Protein AF-A0A7W0LF79-F1 (afdb_monomer_lite)

Secondary structure (DSSP, 8-state):
--HHHHHHHHT--EETTEEPPP-EEEEEEEEEETTEEEEEEEEE-S---TTHHHHHHHHTT---S-----EETTEE-SSPPTT---PPPHHHHHHHHHHHTSPP-----HHHHHHHHHHHHHHHHTTS--PPPP----------------PPPPPPPP----PPP-PPPPPPPP-PPPP-

Foldseek 3Di:
DDPVLQVDQQPFDDDPNDTFDGKDKDFDDWDQDPVGIDTDIDIGGPDDPVCRVQVSCVVSVHGDPDDDDQDDQVDGDPDDDPPDDDDDDPVRVVNVVVVVPDDDPPPQDPVNVVVVVVVVVVVVVVPPPDDDDDDDDDDDDDDDDDDDDDDDDDDDDDDDDDDDDDDDDDDDDDDDDDDD

Structure (mmCIF, N/CA/C/O backbone):
data_AF-A0A7W0LF79-F1
#
_entry.id   AF-A0A7W0LF79-F1
#
loop_
_atom_site.group_PDB
_atom_site.id
_atom_site.type_symbol
_atom_site.label_atom_id
_atom_site.label_alt_id
_atom_site.label_comp_id
_atom_site.label_asym_id
_atom_site.label_entity_id
_atom_site.label_seq_id
_atom_site.pdbx_PDB_ins_code
_atom_site.Cartn_x
_atom_site.Cartn_y
_atom_site.Cartn_z
_atom_site.occupancy
_atom_site.B_iso_or_equiv
_atom_site.auth_seq_id
_atom_site.auth_comp_id
_atom_site.auth_asym_id
_atom_site.auth_atom_id
_atom_site.pdbx_PDB_model_num
ATOM 1 N N . PRO A 1 1 ? 13.020 1.948 -10.665 1.00 85.00 1 PRO A N 1
ATOM 2 C CA . PRO A 1 1 ? 11.897 1.982 -11.629 1.00 85.00 1 PRO A CA 1
ATOM 3 C C . PRO A 1 1 ? 11.926 3.317 -12.355 1.00 85.00 1 PRO A C 1
ATOM 5 O O . PRO A 1 1 ? 12.240 4.318 -11.718 1.00 85.00 1 PRO A O 1
ATOM 8 N N . ASP A 1 2 ? 11.647 3.319 -13.653 1.00 91.94 2 ASP A N 1
ATOM 9 C CA . ASP A 1 2 ? 11.545 4.542 -14.447 1.00 91.94 2 ASP A CA 1
ATOM 10 C C . ASP A 1 2 ? 10.165 5.205 -14.279 1.00 91.94 2 ASP A C 1
ATOM 12 O O . ASP A 1 2 ? 9.212 4.605 -13.765 1.00 91.94 2 ASP A O 1
ATOM 16 N N . ASP A 1 3 ? 10.033 6.451 -14.736 1.00 93.31 3 ASP A N 1
ATOM 17 C CA . ASP A 1 3 ? 8.772 7.198 -14.647 1.00 93.31 3 ASP A CA 1
ATOM 18 C C . ASP A 1 3 ? 7.626 6.494 -15.382 1.00 93.31 3 ASP A C 1
ATOM 20 O O . ASP A 1 3 ? 6.472 6.526 -14.944 1.00 93.31 3 ASP A O 1
ATOM 24 N N . ARG A 1 4 ? 7.939 5.785 -16.473 1.00 94.69 4 ARG A N 1
ATOM 25 C CA . ARG A 1 4 ? 6.956 5.012 -17.233 1.00 94.69 4 ARG A CA 1
ATOM 26 C C . ARG A 1 4 ? 6.413 3.836 -16.420 1.00 94.69 4 ARG A C 1
ATOM 28 O O . ARG A 1 4 ? 5.204 3.593 -16.460 1.00 94.69 4 ARG A O 1
ATOM 35 N N . ALA A 1 5 ? 7.254 3.111 -15.682 1.00 93.81 5 ALA A N 1
ATOM 36 C CA . ALA A 1 5 ? 6.810 2.047 -14.786 1.00 93.81 5 ALA A CA 1
ATOM 37 C C . ALA A 1 5 ? 5.950 2.597 -13.644 1.00 93.81 5 ALA A C 1
ATOM 39 O O . ALA A 1 5 ? 4.893 2.028 -13.359 1.00 93.81 5 ALA A O 1
ATOM 40 N N . LEU A 1 6 ? 6.345 3.721 -13.034 1.00 95.31 6 LEU A N 1
ATOM 41 C CA . LEU A 1 6 ? 5.550 4.375 -11.988 1.00 95.31 6 LEU A CA 1
ATOM 42 C C . LEU A 1 6 ? 4.162 4.761 -12.511 1.00 95.31 6 LEU A C 1
ATOM 44 O O . LEU A 1 6 ? 3.150 4.465 -11.878 1.00 95.31 6 LEU A O 1
ATOM 48 N N . GLU A 1 7 ? 4.092 5.337 -13.708 1.00 95.81 7 GLU A N 1
ATOM 49 C CA . GLU A 1 7 ? 2.834 5.733 -14.335 1.00 95.81 7 GLU A CA 1
ATOM 50 C C . GLU A 1 7 ? 1.927 4.535 -14.664 1.00 95.81 7 GLU A C 1
ATOM 52 O O . GLU A 1 7 ? 0.705 4.597 -14.495 1.00 95.81 7 GLU A O 1
ATOM 57 N N . ARG A 1 8 ? 2.511 3.407 -15.088 1.00 95.19 8 ARG A N 1
ATOM 58 C CA . ARG A 1 8 ? 1.768 2.151 -15.285 1.00 95.19 8 ARG A CA 1
ATOM 59 C C . ARG A 1 8 ? 1.190 1.623 -13.975 1.00 95.19 8 ARG A C 1
ATOM 61 O O . ARG A 1 8 ? 0.033 1.211 -13.962 1.00 95.19 8 ARG A O 1
ATOM 68 N N . LEU A 1 9 ? 1.961 1.662 -12.887 1.00 95.25 9 LEU A N 1
ATOM 69 C CA . LEU A 1 9 ? 1.484 1.255 -11.564 1.00 95.25 9 LEU A CA 1
ATOM 70 C C . LEU A 1 9 ? 0.338 2.160 -11.083 1.00 95.25 9 LEU A C 1
ATOM 72 O O . LEU A 1 9 ? -0.660 1.646 -10.582 1.00 95.25 9 LEU A O 1
ATOM 76 N N . ARG A 1 10 ? 0.432 3.480 -11.304 1.00 96.44 10 ARG A N 1
ATOM 77 C CA . ARG A 1 10 ? -0.614 4.452 -10.929 1.00 96.44 10 ARG A CA 1
ATOM 78 C C . ARG A 1 10 ? -1.934 4.221 -11.653 1.00 96.44 10 ARG A C 1
ATOM 80 O O . ARG A 1 10 ? -2.998 4.251 -11.042 1.00 96.44 10 ARG A O 1
ATOM 87 N N . LYS A 1 11 ? -1.870 3.956 -12.961 1.00 94.94 11 LYS A N 1
ATOM 88 C CA . LYS A 1 11 ? -3.044 3.680 -13.809 1.00 94.94 11 LYS A CA 1
ATOM 89 C C . LYS A 1 11 ? -3.667 2.300 -13.576 1.00 94.94 11 LYS A C 1
ATOM 91 O O . LYS A 1 11 ? -4.728 2.021 -14.134 1.00 94.94 11 LYS A O 1
ATOM 96 N N . GLY A 1 12 ? -3.006 1.438 -12.811 1.00 93.19 12 GLY A N 1
ATOM 97 C CA . GLY A 1 12 ? -3.411 0.057 -12.601 1.00 93.19 12 GLY A CA 1
ATOM 98 C C . GLY A 1 12 ? -2.976 -0.881 -13.731 1.00 93.19 12 GLY A C 1
ATOM 99 O O . GLY A 1 12 ? -2.884 -0.499 -14.906 1.00 93.19 12 GLY A O 1
ATOM 100 N N . ILE A 1 13 ? -2.730 -2.132 -13.349 1.00 93.38 13 ILE A N 1
ATOM 101 C CA . ILE A 1 13 ? -2.163 -3.206 -14.168 1.00 93.38 13 ILE A CA 1
ATOM 102 C C . ILE A 1 13 ? -3.187 -4.336 -14.287 1.00 93.38 13 ILE A C 1
ATOM 104 O O . ILE A 1 13 ? -3.948 -4.587 -13.358 1.00 93.38 13 ILE A O 1
ATOM 108 N N . ALA A 1 14 ? -3.226 -5.013 -15.434 1.00 93.06 14 ALA A N 1
ATOM 109 C CA . ALA A 1 14 ? -4.038 -6.214 -15.598 1.00 93.06 14 ALA A CA 1
ATOM 110 C C . ALA A 1 14 ? -3.456 -7.366 -14.763 1.00 93.06 14 ALA A C 1
ATOM 112 O O . ALA A 1 14 ? -2.320 -7.776 -14.991 1.00 93.06 14 ALA A O 1
ATOM 113 N N . LEU A 1 15 ? -4.230 -7.871 -13.803 1.00 91.31 15 LEU A N 1
ATOM 114 C CA . LEU A 1 15 ? -3.910 -9.034 -12.975 1.00 91.31 15 LEU A CA 1
ATOM 115 C C . LEU A 1 15 ? -5.111 -9.987 -12.977 1.00 91.31 15 LEU A C 1
ATOM 117 O O . LEU A 1 15 ? -6.234 -9.556 -12.736 1.00 91.31 15 LEU A O 1
ATOM 121 N N . ASP A 1 16 ? -4.890 -11.285 -13.189 1.00 86.06 16 ASP A N 1
ATOM 122 C CA . ASP A 1 16 ? -5.940 -12.327 -13.206 1.00 86.06 16 ASP A CA 1
ATOM 123 C C . ASP A 1 16 ? -7.141 -12.001 -14.118 1.00 86.06 16 ASP A C 1
ATOM 125 O O . ASP A 1 16 ? -8.284 -12.237 -13.750 1.00 86.06 16 ASP A O 1
ATOM 129 N N . GLY A 1 17 ? -6.894 -11.403 -15.286 1.00 86.88 17 GLY A N 1
ATOM 130 C CA . GLY A 1 17 ? -7.951 -11.026 -16.236 1.00 86.88 17 GLY A CA 1
ATOM 131 C C . GLY A 1 17 ? -8.606 -9.665 -15.976 1.00 86.88 17 GLY A C 1
ATOM 132 O O . GLY A 1 17 ? -9.171 -9.099 -16.906 1.00 86.88 17 GLY A O 1
ATOM 133 N N . ASP A 1 18 ? -8.425 -9.081 -14.787 1.00 89.88 18 ASP A N 1
ATOM 134 C CA . ASP A 1 18 ? -9.009 -7.789 -14.411 1.00 89.88 18 ASP A CA 1
ATOM 135 C C . ASP A 1 18 ? -7.955 -6.716 -14.131 1.00 89.88 18 ASP A C 1
ATOM 137 O O . ASP A 1 18 ? -6.911 -6.953 -13.513 1.00 89.88 18 ASP A O 1
ATOM 141 N N . ARG A 1 19 ? -8.242 -5.476 -14.530 1.00 92.75 19 ARG A N 1
ATOM 142 C CA . ARG A 1 19 ? -7.363 -4.339 -14.238 1.00 92.75 19 ARG A CA 1
ATOM 143 C C . ARG A 1 19 ? -7.511 -3.909 -12.781 1.00 92.75 19 ARG A C 1
ATOM 145 O O . ARG A 1 19 ? -8.622 -3.678 -12.316 1.00 92.75 19 ARG A O 1
ATOM 152 N N . THR A 1 20 ? -6.391 -3.767 -12.074 1.00 94.06 20 THR A N 1
ATOM 153 C CA . THR A 1 20 ? -6.383 -3.223 -10.711 1.00 94.06 20 THR A CA 1
ATOM 154 C C . THR A 1 20 ? -6.930 -1.801 -10.694 1.00 94.06 20 THR A C 1
ATOM 156 O O . THR A 1 20 ? -6.773 -1.049 -11.664 1.00 94.06 20 THR A O 1
ATOM 159 N N . ALA A 1 21 ? -7.512 -1.407 -9.565 1.00 93.56 21 ALA A N 1
ATOM 160 C CA . ALA A 1 21 ? -7.902 -0.027 -9.339 1.00 93.56 21 ALA A CA 1
ATOM 161 C C . ALA A 1 21 ? -6.672 0.903 -9.431 1.00 93.56 21 ALA A C 1
ATOM 163 O O . ALA A 1 21 ? -5.540 0.465 -9.180 1.00 93.56 21 ALA A O 1
ATOM 164 N N . PRO A 1 22 ? -6.868 2.188 -9.781 1.00 94.56 22 PRO A N 1
ATOM 165 C CA . PRO A 1 22 ? -5.801 3.174 -9.709 1.00 94.56 22 PRO A CA 1
ATOM 166 C C . PRO A 1 22 ? -5.186 3.222 -8.308 1.00 94.56 22 PRO A C 1
ATOM 168 O O . PRO A 1 22 ? -5.894 3.141 -7.301 1.00 94.56 22 PRO A O 1
ATOM 171 N N . ALA A 1 23 ? -3.867 3.372 -8.259 1.00 95.00 23 ALA A N 1
ATOM 172 C CA . ALA A 1 23 ? -3.093 3.407 -7.026 1.00 95.00 23 ALA A CA 1
ATOM 173 C C . ALA A 1 23 ? -2.277 4.698 -6.951 1.00 95.00 23 ALA A C 1
ATOM 175 O O . ALA A 1 23 ? -1.805 5.207 -7.968 1.00 95.00 23 ALA A O 1
ATOM 176 N N . THR A 1 24 ? -2.055 5.212 -5.745 1.00 96.00 24 THR A N 1
ATOM 177 C CA . THR A 1 24 ? -1.058 6.272 -5.547 1.00 96.00 24 THR A CA 1
ATOM 178 C C . THR A 1 24 ? 0.301 5.611 -5.414 1.00 96.00 24 THR A C 1
ATOM 180 O O . THR A 1 24 ? 0.451 4.686 -4.615 1.00 96.00 24 THR A O 1
ATOM 183 N N . VAL A 1 25 ? 1.276 6.051 -6.208 1.00 96.50 25 VAL A N 1
ATOM 184 C CA . VAL A 1 25 ? 2.622 5.468 -6.235 1.00 96.50 25 VAL A CA 1
ATOM 185 C C . VAL A 1 25 ? 3.648 6.584 -6.311 1.00 96.50 25 VAL A C 1
ATOM 187 O O . VAL A 1 25 ? 3.695 7.318 -7.304 1.00 96.50 25 VAL A O 1
ATOM 190 N N . ASP A 1 26 ? 4.492 6.651 -5.287 1.00 95.38 26 ASP A N 1
ATOM 191 C CA . ASP A 1 26 ? 5.544 7.650 -5.144 1.00 95.38 26 ASP A CA 1
ATOM 192 C C . ASP A 1 26 ? 6.899 6.965 -4.948 1.00 95.38 26 ASP A C 1
ATOM 194 O O . ASP A 1 26 ? 7.037 6.030 -4.152 1.00 95.38 26 ASP A O 1
ATOM 198 N N . LEU A 1 27 ? 7.912 7.437 -5.676 1.00 94.88 27 LEU A N 1
ATOM 199 C CA . LEU A 1 27 ? 9.298 7.038 -5.454 1.00 94.88 27 LEU A CA 1
ATOM 200 C C . LEU A 1 27 ? 9.823 7.798 -4.236 1.00 94.88 27 LEU A C 1
ATOM 202 O O . LEU A 1 27 ? 9.984 9.012 -4.282 1.00 94.88 27 LEU A O 1
ATOM 206 N N . TYR A 1 28 ? 10.066 7.082 -3.141 1.00 92.88 28 TYR A N 1
ATOM 207 C CA . TYR A 1 28 ? 10.504 7.689 -1.888 1.00 92.88 28 TYR A CA 1
ATOM 208 C C . TYR A 1 28 ? 12.021 7.866 -1.842 1.00 92.88 28 TYR A C 1
ATOM 210 O O . TYR A 1 28 ? 12.521 8.917 -1.450 1.00 92.88 28 TYR A O 1
ATOM 218 N N . LYS A 1 29 ? 12.768 6.822 -2.218 1.00 92.62 29 LYS A N 1
ATOM 219 C CA . LYS A 1 29 ? 14.234 6.836 -2.182 1.00 92.62 29 LYS A CA 1
ATOM 220 C C . LYS A 1 29 ? 14.815 5.808 -3.143 1.00 92.62 29 LYS A C 1
ATOM 222 O O . LYS A 1 29 ? 14.261 4.722 -3.279 1.00 92.62 29 LYS A O 1
ATOM 227 N N . VAL A 1 30 ? 15.960 6.123 -3.736 1.00 93.38 30 VAL A N 1
ATOM 228 C CA . VAL A 1 30 ? 16.823 5.157 -4.427 1.00 93.38 30 VAL A CA 1
ATOM 229 C C . VAL A 1 30 ? 18.048 4.917 -3.545 1.00 93.38 30 VAL A C 1
ATOM 231 O O . VAL A 1 30 ? 18.592 5.855 -2.962 1.00 93.38 30 VAL A O 1
ATOM 234 N N . ILE A 1 31 ? 18.424 3.656 -3.371 1.00 92.06 31 ILE A N 1
ATOM 235 C CA . ILE A 1 31 ? 19.574 3.226 -2.580 1.00 92.06 31 ILE A CA 1
ATOM 236 C C . ILE A 1 31 ? 20.525 2.530 -3.538 1.00 92.06 31 ILE A C 1
ATOM 238 O O . ILE A 1 31 ? 20.206 1.473 -4.071 1.00 92.06 31 ILE A O 1
ATOM 242 N N . GLU A 1 32 ? 21.689 3.123 -3.756 1.00 91.25 32 GLU A N 1
ATOM 243 C CA . GLU A 1 32 ? 22.749 2.494 -4.532 1.00 91.25 32 GLU A CA 1
ATOM 244 C C . GLU A 1 32 ? 23.534 1.538 -3.640 1.00 91.25 32 GLU A C 1
ATOM 246 O O . GLU A 1 32 ? 23.847 1.848 -2.488 1.00 91.25 32 GLU A O 1
ATOM 251 N N . GLY A 1 33 ? 23.833 0.354 -4.161 1.00 85.94 33 GLY A N 1
ATOM 252 C CA . GLY A 1 33 ? 24.616 -0.642 -3.456 1.00 85.94 33 GLY A CA 1
ATOM 253 C C . GLY A 1 33 ? 25.552 -1.407 -4.388 1.00 85.94 33 GLY A C 1
ATOM 254 O O . GLY A 1 33 ? 25.426 -1.337 -5.611 1.00 85.94 33 GLY A O 1
ATOM 255 N N . PRO A 1 34 ? 26.467 -2.212 -3.822 1.00 82.00 34 PRO A N 1
ATOM 256 C CA . PRO A 1 34 ? 27.460 -2.962 -4.598 1.00 82.00 34 PRO A CA 1
ATOM 257 C C . PRO A 1 34 ? 26.855 -3.969 -5.588 1.00 82.00 34 PRO A C 1
ATOM 259 O O . PRO A 1 34 ? 27.524 -4.406 -6.515 1.00 82.00 34 PRO A O 1
ATOM 262 N N . ARG A 1 35 ? 25.593 -4.367 -5.373 1.00 82.75 35 ARG A N 1
ATOM 263 C CA . ARG A 1 35 ? 24.849 -5.339 -6.194 1.00 82.75 35 ARG A CA 1
ATOM 264 C C . ARG A 1 35 ? 23.814 -4.685 -7.119 1.00 82.75 35 ARG A C 1
ATOM 266 O O . ARG A 1 35 ? 22.984 -5.391 -7.682 1.00 82.75 35 ARG A O 1
ATOM 273 N N . GLY A 1 36 ? 23.844 -3.359 -7.254 1.00 85.12 36 GLY A N 1
ATOM 274 C CA . GLY A 1 36 ? 22.872 -2.578 -8.019 1.00 85.12 36 GLY A CA 1
ATOM 275 C C . GLY A 1 36 ? 22.068 -1.611 -7.150 1.00 85.12 36 GLY A C 1
ATOM 276 O O . GLY A 1 36 ? 22.362 -1.420 -5.968 1.00 85.12 36 GLY A O 1
ATOM 277 N N . SER A 1 37 ? 21.062 -0.978 -7.754 1.00 87.25 37 SER A N 1
ATOM 278 C CA . SER A 1 37 ? 20.208 0.011 -7.098 1.00 87.25 37 SER A CA 1
ATOM 279 C C . SER A 1 37 ? 18.874 -0.585 -6.643 1.00 87.25 37 SER A C 1
ATOM 281 O O . SER A 1 37 ? 18.122 -1.167 -7.423 1.00 87.25 37 SER A O 1
ATOM 283 N N . ASP A 1 38 ? 18.556 -0.382 -5.368 1.00 92.50 38 ASP A N 1
ATOM 284 C CA . ASP A 1 38 ? 17.246 -0.652 -4.791 1.00 92.50 38 ASP A CA 1
ATOM 285 C C . ASP A 1 38 ? 16.402 0.625 -4.784 1.00 92.50 38 ASP A C 1
ATOM 287 O O . ASP A 1 38 ? 16.906 1.746 -4.717 1.00 92.50 38 ASP A O 1
ATOM 291 N N . SER A 1 39 ? 15.081 0.486 -4.842 1.00 94.06 39 SER A N 1
ATOM 292 C CA . SER A 1 39 ? 14.163 1.624 -4.756 1.00 94.06 39 SER A CA 1
ATOM 293 C C . SER A 1 39 ? 13.084 1.377 -3.716 1.00 94.06 39 SER A C 1
ATOM 295 O O . SER A 1 39 ? 12.445 0.326 -3.694 1.00 94.06 39 SER A O 1
ATOM 297 N N . ILE A 1 40 ? 12.856 2.375 -2.871 1.00 95.69 40 ILE A N 1
ATOM 298 C CA . ILE A 1 40 ? 11.773 2.409 -1.898 1.00 95.69 40 ILE A CA 1
ATOM 299 C C . ILE A 1 40 ? 10.600 3.140 -2.538 1.00 95.69 40 ILE A C 1
ATOM 301 O O . ILE A 1 40 ? 10.703 4.320 -2.879 1.00 95.69 40 ILE A O 1
ATOM 305 N N . LEU A 1 41 ? 9.480 2.434 -2.676 1.00 96.06 41 LEU A N 1
ATOM 306 C CA . LEU A 1 41 ? 8.222 2.982 -3.169 1.00 96.06 41 LEU A CA 1
ATOM 307 C C . LEU A 1 41 ? 7.218 3.103 -2.023 1.00 96.06 41 LEU A C 1
ATOM 309 O O . LEU A 1 41 ? 7.078 2.182 -1.215 1.00 96.06 41 LEU A O 1
ATOM 313 N N . SER A 1 42 ? 6.489 4.214 -1.991 1.00 96.12 42 SER A N 1
ATOM 314 C CA . SER A 1 42 ? 5.266 4.354 -1.204 1.00 96.12 42 SER A CA 1
ATOM 315 C C . SER A 1 42 ? 4.078 4.069 -2.113 1.00 96.12 42 SER A C 1
ATOM 317 O O . SER A 1 42 ? 3.967 4.654 -3.190 1.00 96.12 42 SER A O 1
ATOM 319 N N . MET A 1 43 ? 3.210 3.142 -1.706 1.00 95.69 43 MET A N 1
ATOM 320 C CA . MET A 1 43 ? 2.042 2.743 -2.490 1.00 95.69 43 MET A CA 1
ATOM 321 C C . MET A 1 43 ? 0.785 2.768 -1.628 1.00 95.69 43 MET A C 1
ATOM 323 O O . MET A 1 43 ? 0.761 2.187 -0.541 1.00 95.69 43 MET A O 1
ATOM 327 N N . VAL A 1 44 ? -0.273 3.393 -2.143 1.00 95.69 44 VAL A N 1
ATOM 328 C CA . VAL A 1 44 ? -1.611 3.380 -1.543 1.00 95.69 44 VAL A CA 1
ATOM 329 C C . VAL A 1 44 ? -2.565 2.698 -2.510 1.00 95.69 44 VAL A C 1
ATOM 331 O O . VAL A 1 44 ? -2.728 3.136 -3.648 1.00 95.69 44 VAL A O 1
ATOM 334 N N . ILE A 1 45 ? -3.191 1.622 -2.039 1.00 94.75 45 ILE A N 1
ATOM 335 C CA . ILE A 1 45 ? -4.198 0.853 -2.772 1.00 94.75 45 ILE A CA 1
ATOM 336 C C . ILE A 1 45 ? -5.500 0.813 -1.973 1.00 94.75 45 ILE A C 1
ATOM 338 O O . ILE A 1 45 ? -5.483 0.877 -0.743 1.00 94.75 45 ILE A O 1
ATOM 342 N N . TYR A 1 46 ? -6.618 0.686 -2.685 1.00 91.56 46 TYR A N 1
ATOM 343 C CA . TYR A 1 46 ? -7.969 0.636 -2.110 1.00 91.56 46 TYR A CA 1
ATOM 344 C C . TYR A 1 46 ? -8.602 -0.761 -2.172 1.00 91.56 46 TYR A C 1
ATOM 346 O O . TYR A 1 46 ? -9.725 -0.964 -1.725 1.00 91.56 46 TYR A O 1
ATOM 354 N N . GLU A 1 47 ? -7.871 -1.728 -2.715 1.00 91.38 47 GLU A N 1
ATOM 355 C CA . GLU A 1 47 ? -8.250 -3.133 -2.807 1.00 91.38 47 GLU A CA 1
ATOM 356 C C . GLU A 1 47 ? -7.210 -4.011 -2.097 1.00 91.38 47 GLU A C 1
ATOM 358 O O . GLU A 1 47 ? -6.123 -3.559 -1.737 1.00 91.38 47 GLU A O 1
ATOM 363 N N . GLY A 1 48 ? -7.568 -5.269 -1.848 1.00 92.12 48 GLY A N 1
ATOM 364 C CA . GLY A 1 48 ? -6.765 -6.212 -1.069 1.00 92.12 48 GLY A CA 1
ATOM 365 C C . GLY A 1 48 ? -6.587 -7.558 -1.760 1.00 92.12 48 GLY A C 1
ATOM 366 O O . GLY A 1 48 ? -6.723 -8.592 -1.108 1.00 92.12 48 GLY A O 1
ATOM 367 N N . ARG A 1 49 ? -6.326 -7.579 -3.075 1.00 93.62 49 ARG A N 1
ATOM 368 C CA . ARG A 1 49 ? -6.182 -8.841 -3.824 1.00 93.62 49 ARG A CA 1
ATOM 369 C C . ARG A 1 49 ? -4.935 -9.612 -3.368 1.00 93.62 49 ARG A C 1
ATOM 371 O O . ARG A 1 49 ? -3.944 -9.028 -2.917 1.00 93.62 49 ARG A O 1
ATOM 378 N N . ASN A 1 50 ? -4.954 -10.941 -3.516 1.00 95.25 50 ASN A N 1
ATOM 379 C CA . ASN A 1 50 ? -3.838 -11.794 -3.094 1.00 95.25 50 ASN A CA 1
ATOM 380 C C . ASN A 1 50 ? -2.519 -11.319 -3.730 1.00 95.25 50 ASN A C 1
ATOM 382 O O . ASN A 1 50 ? -2.433 -11.153 -4.948 1.00 95.25 50 ASN A O 1
ATOM 386 N N . ARG A 1 51 ? -1.508 -11.042 -2.893 1.00 95.44 51 ARG A N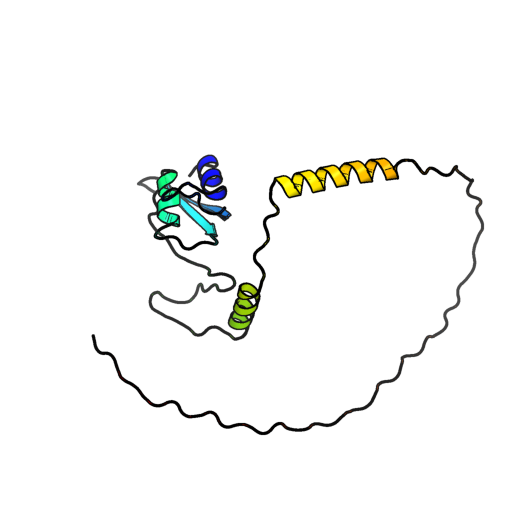 1
ATOM 387 C CA . ARG A 1 51 ? -0.161 -10.599 -3.305 1.00 95.44 51 ARG A CA 1
ATOM 388 C C . ARG A 1 51 ? -0.146 -9.433 -4.305 1.00 95.44 51 ARG A C 1
ATOM 390 O O . ARG A 1 51 ? 0.820 -9.292 -5.052 1.00 95.44 51 ARG A O 1
ATOM 397 N N . GLN A 1 52 ? -1.176 -8.587 -4.313 1.00 95.94 52 GLN A N 1
ATOM 398 C CA . GLN A 1 52 ? -1.390 -7.588 -5.360 1.00 95.94 52 GLN A CA 1
ATOM 399 C C . GLN A 1 52 ? -0.168 -6.705 -5.627 1.00 95.94 52 GLN A C 1
ATOM 401 O O . GLN A 1 52 ? 0.305 -6.669 -6.754 1.00 95.94 52 GLN A O 1
ATOM 406 N N . ILE A 1 53 ? 0.387 -6.059 -4.594 1.00 96.00 53 ILE A N 1
ATOM 407 C CA . ILE A 1 53 ? 1.561 -5.181 -4.738 1.00 96.00 53 ILE A CA 1
ATOM 408 C C . ILE A 1 53 ? 2.744 -5.919 -5.372 1.00 96.00 53 ILE A C 1
ATOM 410 O O . ILE A 1 53 ? 3.378 -5.405 -6.286 1.00 96.00 53 ILE A O 1
ATOM 414 N N . ARG A 1 54 ? 3.022 -7.152 -4.928 1.00 96.62 54 ARG A N 1
ATOM 415 C CA . ARG A 1 54 ? 4.138 -7.944 -5.463 1.00 96.62 54 ARG A CA 1
ATOM 416 C C . ARG A 1 54 ? 3.934 -8.239 -6.949 1.00 96.62 54 ARG A C 1
ATOM 418 O O . ARG A 1 54 ? 4.857 -8.030 -7.723 1.00 96.62 54 ARG A O 1
ATOM 425 N N . ARG A 1 55 ? 2.719 -8.642 -7.332 1.00 96.12 55 ARG A N 1
ATOM 426 C CA . ARG A 1 55 ? 2.359 -8.960 -8.721 1.00 96.12 55 ARG A CA 1
ATOM 427 C C . ARG A 1 55 ? 2.331 -7.726 -9.624 1.00 96.12 55 ARG A C 1
ATOM 429 O O . ARG A 1 55 ? 2.803 -7.788 -10.751 1.00 96.12 55 ARG A O 1
ATOM 436 N N . MET A 1 56 ? 1.837 -6.591 -9.126 1.00 95.94 56 MET A N 1
ATOM 437 C CA . MET A 1 56 ? 1.879 -5.312 -9.843 1.00 95.94 56 MET A CA 1
ATOM 438 C C . MET A 1 56 ? 3.319 -4.911 -10.172 1.00 95.94 56 MET A C 1
ATOM 440 O O . MET A 1 56 ? 3.623 -4.587 -11.316 1.00 95.94 56 MET A O 1
ATOM 444 N N . CYS A 1 57 ? 4.210 -4.954 -9.180 1.00 95.75 57 CYS A N 1
ATOM 445 C CA . CYS A 1 57 ? 5.603 -4.568 -9.370 1.00 95.75 57 CYS A CA 1
ATOM 446 C C . CYS A 1 57 ? 6.372 -5.574 -10.251 1.00 95.75 57 CYS A C 1
ATOM 448 O O . CYS A 1 57 ? 7.178 -5.173 -11.088 1.00 95.75 57 CYS A O 1
ATOM 450 N N . GLU A 1 58 ? 6.075 -6.871 -10.142 1.00 95.38 58 GLU A N 1
ATOM 451 C CA . GLU A 1 58 ? 6.619 -7.910 -11.027 1.00 95.38 58 GLU A CA 1
ATOM 452 C C . GLU A 1 58 ? 6.202 -7.700 -12.492 1.00 95.38 58 GLU A C 1
ATOM 454 O O . GLU A 1 58 ? 7.043 -7.753 -13.385 1.00 95.38 58 GLU A O 1
ATOM 459 N N . ALA A 1 59 ? 4.944 -7.331 -12.746 1.00 94.12 59 ALA A N 1
ATOM 460 C CA . ALA A 1 59 ? 4.430 -7.054 -14.090 1.00 94.12 59 ALA A CA 1
ATOM 461 C C . ALA A 1 59 ? 5.055 -5.816 -14.776 1.00 94.12 59 ALA A C 1
ATOM 463 O O . ALA A 1 59 ? 4.907 -5.634 -15.991 1.00 94.12 59 ALA A O 1
ATOM 464 N N . VAL A 1 60 ? 5.741 -4.948 -14.023 1.00 94.75 60 VAL A N 1
ATOM 465 C CA . VAL A 1 60 ? 6.556 -3.844 -14.569 1.00 94.75 60 VAL A CA 1
ATOM 466 C C . VAL A 1 60 ? 8.059 -4.131 -14.528 1.00 94.75 60 VAL A C 1
ATOM 468 O O . VAL A 1 60 ? 8.838 -3.242 -14.848 1.00 94.75 60 VAL A O 1
ATOM 471 N N . GLY A 1 61 ? 8.476 -5.350 -14.172 1.00 94.31 61 GLY A N 1
ATOM 472 C CA . GLY A 1 61 ? 9.883 -5.763 -14.161 1.00 94.31 61 GLY A CA 1
ATOM 473 C C . GLY A 1 61 ? 10.663 -5.361 -12.905 1.00 94.31 61 GLY A C 1
ATOM 474 O O . GLY A 1 61 ? 11.890 -5.372 -12.917 1.00 94.31 61 GLY A O 1
ATOM 475 N N . HIS A 1 62 ? 9.979 -5.008 -11.813 1.00 94.38 62 HIS A N 1
ATOM 476 C CA . HIS A 1 62 ? 10.605 -4.576 -10.560 1.00 94.38 62 HIS A CA 1
ATOM 477 C C . HIS A 1 62 ? 10.111 -5.422 -9.376 1.00 94.38 62 HIS A C 1
ATOM 479 O O . HIS A 1 62 ? 9.265 -4.969 -8.605 1.00 94.38 62 HIS A O 1
ATOM 485 N N . PRO A 1 63 ? 10.592 -6.666 -9.209 1.00 94.75 63 PRO A N 1
ATOM 486 C CA . PRO A 1 63 ? 10.120 -7.549 -8.147 1.00 94.75 63 PRO A CA 1
ATOM 487 C C . PRO A 1 63 ? 10.397 -6.975 -6.748 1.00 94.75 63 PRO A C 1
ATOM 489 O O . PRO A 1 63 ? 11.438 -6.381 -6.477 1.00 94.75 63 PRO A O 1
ATOM 492 N N . VAL A 1 64 ? 9.449 -7.171 -5.828 1.00 96.44 64 VAL A N 1
ATOM 493 C CA . VAL A 1 64 ? 9.529 -6.616 -4.468 1.00 96.44 64 VAL A CA 1
ATOM 494 C C . VAL A 1 64 ? 10.373 -7.507 -3.560 1.00 96.44 64 VAL A C 1
ATOM 496 O O . VAL A 1 64 ? 9.957 -8.619 -3.221 1.00 96.44 64 VAL A O 1
ATOM 499 N N . SER A 1 65 ? 11.490 -6.981 -3.064 1.00 93.69 65 SER A N 1
ATOM 500 C CA . SER A 1 65 ? 12.330 -7.634 -2.051 1.00 93.69 65 SER A CA 1
ATOM 501 C C . SER A 1 65 ? 11.704 -7.560 -0.650 1.00 93.69 65 SER A C 1
ATOM 503 O O . SER A 1 65 ? 11.494 -8.582 0.006 1.00 93.69 65 SER A O 1
ATOM 505 N N . ARG A 1 66 ? 11.300 -6.362 -0.210 1.00 94.25 66 ARG A N 1
ATOM 506 C CA . ARG A 1 66 ? 10.696 -6.105 1.107 1.00 94.25 66 ARG A CA 1
ATOM 507 C C . ARG A 1 66 ? 9.380 -5.347 0.971 1.00 94.25 66 ARG A C 1
ATOM 509 O O . ARG A 1 66 ? 9.291 -4.366 0.246 1.00 94.25 66 ARG A O 1
ATOM 516 N N . LEU A 1 67 ? 8.364 -5.781 1.716 1.00 95.56 67 LEU A N 1
ATOM 517 C CA . LEU A 1 67 ? 7.063 -5.117 1.780 1.00 95.56 67 LEU A CA 1
ATOM 518 C C . LEU A 1 67 ? 6.673 -4.920 3.244 1.00 95.56 67 LEU A C 1
ATOM 520 O O . LEU A 1 67 ? 6.595 -5.892 3.992 1.00 95.56 67 LEU A O 1
ATOM 524 N N . LYS A 1 68 ? 6.417 -3.673 3.644 1.00 92.94 68 LYS A N 1
ATOM 525 C CA . LYS A 1 68 ? 5.894 -3.323 4.969 1.00 92.94 68 LYS A CA 1
ATOM 526 C C . LYS A 1 68 ? 4.646 -2.472 4.786 1.00 92.94 68 LYS A C 1
ATOM 528 O O . LYS A 1 68 ? 4.677 -1.478 4.068 1.00 92.94 68 LYS A O 1
ATOM 533 N N . ARG A 1 69 ? 3.560 -2.844 5.460 1.00 93.62 69 ARG A N 1
ATOM 534 C CA . ARG A 1 69 ? 2.375 -1.993 5.566 1.00 93.62 69 ARG A CA 1
ATOM 535 C C . ARG A 1 69 ? 2.585 -1.019 6.718 1.00 93.62 69 ARG A C 1
ATOM 537 O O . ARG A 1 69 ? 2.789 -1.456 7.843 1.00 93.62 69 ARG A O 1
ATOM 544 N N . VAL A 1 70 ? 2.560 0.274 6.414 1.00 92.25 70 VAL A N 1
ATOM 545 C CA . VAL A 1 70 ? 2.802 1.348 7.394 1.00 92.25 70 VAL A CA 1
ATOM 546 C C . VAL A 1 70 ? 1.517 2.045 7.845 1.00 92.25 70 VAL A C 1
ATOM 548 O O . VAL A 1 70 ? 1.490 2.654 8.905 1.00 92.25 70 VAL A O 1
ATOM 551 N N . ARG A 1 71 ? 0.432 1.943 7.065 1.00 93.38 71 ARG A N 1
ATOM 552 C CA . ARG A 1 71 ? -0.840 2.622 7.337 1.00 93.38 71 ARG A CA 1
ATOM 553 C C . ARG A 1 71 ? -2.029 1.796 6.843 1.00 93.38 71 ARG A C 1
ATOM 555 O O . ARG A 1 71 ? -1.929 1.128 5.813 1.00 93.38 71 ARG A O 1
ATOM 562 N N . ILE A 1 72 ? -3.148 1.859 7.562 1.00 93.00 72 ILE A N 1
ATOM 563 C CA . ILE A 1 72 ? -4.459 1.339 7.151 1.00 93.00 72 ILE A CA 1
ATOM 564 C C . ILE A 1 72 ? -5.493 2.439 7.390 1.00 93.00 72 ILE A C 1
ATOM 566 O O . ILE A 1 72 ? -5.844 2.732 8.531 1.00 93.00 72 ILE A O 1
ATOM 570 N N . GLY A 1 73 ? -5.981 3.059 6.313 1.00 91.44 73 GLY A N 1
ATOM 571 C CA . GLY A 1 73 ? -6.898 4.194 6.418 1.00 91.44 73 GLY A CA 1
ATOM 572 C C . GLY A 1 73 ? -6.318 5.296 7.323 1.00 91.44 73 GLY A C 1
ATOM 573 O O . GLY A 1 73 ? -5.200 5.746 7.063 1.00 91.44 73 GLY A O 1
ATOM 574 N N . PRO A 1 74 ? -7.027 5.723 8.385 1.00 92.00 74 PRO A N 1
ATOM 575 C CA . PRO A 1 74 ? -6.534 6.732 9.320 1.00 92.00 74 PRO A CA 1
ATOM 576 C C . PRO A 1 74 ? -5.528 6.195 10.352 1.00 92.00 74 PRO A C 1
ATOM 578 O O . PRO A 1 74 ? -4.973 6.986 11.108 1.00 92.00 74 PRO A O 1
ATOM 581 N N . ILE A 1 75 ? -5.304 4.879 10.419 1.00 93.19 75 ILE A N 1
ATOM 582 C CA . ILE A 1 75 ? -4.459 4.255 11.441 1.00 93.19 75 ILE A CA 1
ATOM 583 C C . ILE A 1 75 ? -3.036 4.110 10.923 1.00 93.19 75 ILE A C 1
ATOM 585 O O . ILE A 1 75 ? -2.798 3.458 9.903 1.00 93.19 75 ILE A O 1
ATOM 589 N N . GLN A 1 76 ? -2.092 4.678 11.660 1.00 91.38 76 GLN A N 1
ATOM 590 C CA . GLN A 1 76 ? -0.662 4.514 11.453 1.00 91.38 76 GLN A CA 1
ATOM 591 C C . GLN A 1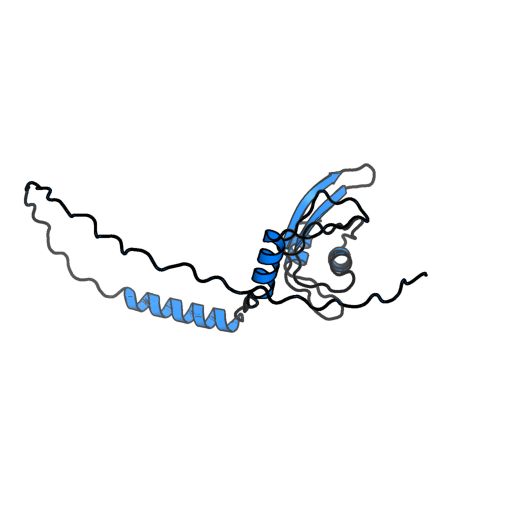 76 ? -0.012 4.246 12.801 1.00 91.38 76 GLN A C 1
ATOM 593 O O . GLN A 1 76 ? -0.361 4.880 13.795 1.00 91.38 76 GLN A O 1
ATOM 598 N N . ASP A 1 77 ? 0.941 3.323 12.815 1.00 84.38 77 ASP A N 1
ATOM 599 C CA . ASP A 1 77 ? 1.763 3.103 13.990 1.00 84.38 77 ASP A CA 1
ATOM 600 C C . ASP A 1 77 ? 3.200 2.779 13.599 1.00 84.38 77 ASP A C 1
ATOM 602 O O . ASP A 1 77 ? 3.473 1.783 12.924 1.00 84.38 77 ASP A O 1
ATOM 606 N N . ASP A 1 78 ? 4.107 3.643 14.036 1.00 81.06 78 ASP A N 1
ATOM 607 C CA . ASP A 1 78 ? 5.536 3.527 13.772 1.00 81.06 78 ASP A CA 1
ATOM 608 C C . ASP A 1 78 ? 6.305 2.909 14.955 1.00 81.06 78 ASP A C 1
ATOM 610 O O . ASP A 1 78 ? 7.489 2.604 14.814 1.00 81.06 78 ASP A O 1
ATOM 614 N N . HIS A 1 79 ? 5.643 2.678 16.096 1.00 85.94 79 HIS A N 1
ATOM 615 C CA . HIS A 1 79 ? 6.273 2.313 17.368 1.00 85.94 79 HIS A CA 1
ATOM 616 C C . HIS A 1 79 ? 6.006 0.866 17.813 1.00 85.94 79 HIS A C 1
ATOM 618 O O . HIS A 1 79 ? 6.715 0.367 18.687 1.00 85.94 79 HIS A O 1
ATOM 624 N N . ILE A 1 80 ? 5.029 0.170 17.220 1.00 88.81 80 ILE A N 1
ATOM 625 C CA . ILE A 1 80 ? 4.745 -1.244 17.527 1.00 88.81 80 ILE A CA 1
ATOM 626 C C . ILE A 1 80 ? 5.857 -2.150 16.982 1.00 88.81 80 ILE A C 1
ATOM 628 O O . ILE A 1 80 ? 6.208 -2.093 15.795 1.00 88.81 80 ILE A O 1
ATOM 632 N N . ARG A 1 81 ? 6.394 -3.032 17.834 1.00 90.44 81 ARG A N 1
ATOM 633 C CA . ARG A 1 81 ? 7.411 -4.006 17.420 1.00 90.44 81 ARG A CA 1
ATOM 634 C C . ARG A 1 81 ? 6.773 -5.194 16.688 1.00 90.44 81 ARG A C 1
ATOM 636 O O . ARG A 1 81 ? 5.594 -5.491 16.879 1.00 90.44 81 ARG A O 1
ATOM 643 N N . PRO A 1 82 ? 7.527 -5.916 15.839 1.00 90.62 82 PRO A N 1
ATOM 644 C CA . PRO A 1 82 ? 7.010 -7.116 15.187 1.00 90.62 82 PRO A CA 1
ATOM 645 C C . PRO A 1 82 ? 6.467 -8.131 16.205 1.00 90.62 82 PRO A C 1
ATOM 647 O O . PRO A 1 82 ? 7.178 -8.518 17.125 1.00 90.62 82 PRO A O 1
ATOM 650 N N . GLY A 1 83 ? 5.221 -8.570 16.014 1.00 92.56 83 GLY A N 1
ATOM 651 C CA . GLY A 1 83 ? 4.546 -9.537 16.891 1.00 92.56 83 GLY A CA 1
ATOM 652 C C . GLY A 1 83 ? 3.737 -8.919 18.035 1.00 92.56 83 GLY A C 1
ATOM 653 O O . GLY A 1 83 ? 2.961 -9.628 18.668 1.00 92.56 83 GLY A O 1
ATOM 654 N N . GLU A 1 84 ? 3.861 -7.614 18.272 1.00 93.44 84 GLU A N 1
ATOM 655 C CA . GLU A 1 84 ? 3.070 -6.909 19.280 1.00 93.44 84 GLU A CA 1
ATOM 656 C C . GLU A 1 84 ? 1.736 -6.405 18.713 1.00 93.44 84 GLU A C 1
ATOM 658 O O . GLU A 1 84 ? 1.556 -6.225 17.504 1.00 93.44 84 GLU A O 1
ATOM 663 N N . PHE A 1 85 ? 0.795 -6.149 19.618 1.00 92.56 85 PHE A N 1
ATOM 664 C CA . PHE A 1 85 ? -0.467 -5.484 19.329 1.00 92.56 85 PHE A CA 1
ATOM 665 C C . PHE A 1 85 ? -0.741 -4.426 20.397 1.00 92.56 85 PHE A C 1
ATOM 667 O O . PHE A 1 85 ? -0.207 -4.485 21.504 1.00 92.56 85 PHE A O 1
ATOM 674 N N . ARG A 1 86 ? -1.604 -3.470 20.063 1.00 92.75 86 ARG A N 1
ATOM 675 C CA . ARG A 1 86 ? -2.167 -2.529 21.027 1.00 92.75 86 ARG A CA 1
ATOM 676 C C . ARG A 1 86 ? -3.634 -2.290 20.737 1.00 92.75 86 ARG A C 1
ATOM 678 O O . ARG A 1 86 ? -4.087 -2.478 19.606 1.00 92.75 86 ARG A O 1
ATOM 685 N N . ASP A 1 87 ? -4.323 -1.765 21.734 1.00 94.31 87 ASP A N 1
ATOM 686 C CA . ASP A 1 87 ? -5.663 -1.245 21.543 1.00 94.31 87 ASP A CA 1
ATOM 687 C C . ASP A 1 87 ? -5.641 0.097 20.799 1.00 94.31 87 ASP A C 1
ATOM 689 O O . ASP A 1 87 ? -4.714 0.914 20.908 1.00 94.31 87 ASP A O 1
ATOM 693 N N . LEU A 1 88 ? -6.687 0.312 20.003 1.00 93.62 88 LEU A N 1
ATOM 694 C CA . LEU A 1 88 ? -6.922 1.587 19.338 1.00 93.62 88 LEU A CA 1
ATOM 695 C C . LEU A 1 88 ? -7.432 2.608 20.352 1.00 93.62 88 LEU A C 1
ATOM 697 O O . LEU A 1 88 ? -8.283 2.303 21.184 1.00 93.62 88 LEU A O 1
ATOM 701 N N . SER A 1 89 ? -6.957 3.844 20.237 1.00 93.56 89 SER A N 1
ATOM 702 C CA . SER A 1 89 ? -7.493 4.957 21.018 1.00 93.56 89 SER A CA 1
ATOM 703 C C . SER A 1 89 ? -8.909 5.324 20.561 1.00 93.56 89 SER A C 1
ATOM 705 O O . SER A 1 89 ? -9.277 5.133 19.399 1.00 93.56 89 SER A O 1
ATOM 707 N N . ASP A 1 90 ? -9.693 5.958 21.433 1.00 94.81 90 ASP A N 1
ATOM 708 C CA . ASP A 1 90 ? -11.051 6.408 21.088 1.00 94.81 90 ASP A CA 1
ATOM 709 C C . ASP A 1 90 ? -11.083 7.320 19.848 1.00 94.81 90 ASP A C 1
ATOM 711 O O . ASP A 1 90 ? -12.017 7.272 19.043 1.00 94.81 90 ASP A O 1
ATOM 715 N N . LYS A 1 91 ? -10.031 8.128 19.653 1.00 93.69 91 LYS A N 1
ATOM 716 C CA . LYS A 1 91 ? -9.874 9.003 18.480 1.00 93.69 91 LYS A CA 1
ATOM 717 C C . LYS A 1 91 ? -9.722 8.199 17.189 1.00 93.69 91 LYS A C 1
ATOM 719 O O . LYS A 1 91 ? -10.356 8.521 16.186 1.00 93.69 91 LYS A O 1
ATOM 724 N N . GLU A 1 92 ? -8.906 7.152 17.220 1.00 93.62 92 GLU A N 1
ATOM 725 C CA . GLU A 1 92 ? -8.670 6.246 16.092 1.00 93.62 92 GLU A CA 1
ATOM 726 C C . GLU A 1 92 ? -9.924 5.445 15.741 1.00 93.62 92 GLU A C 1
ATOM 728 O O . GLU A 1 92 ? -10.298 5.356 14.570 1.00 93.62 92 GLU A O 1
ATOM 733 N N . VAL A 1 93 ? -10.630 4.939 16.756 1.00 94.19 93 VAL A N 1
ATOM 734 C CA . VAL A 1 93 ? -11.916 4.253 16.576 1.00 94.19 93 VAL A CA 1
ATOM 735 C C . VAL A 1 93 ? -12.939 5.189 15.932 1.00 94.19 93 VAL A C 1
ATOM 737 O O . VAL A 1 93 ? -13.618 4.810 14.974 1.00 94.19 93 VAL A O 1
ATOM 740 N N . ALA A 1 94 ? -13.042 6.429 16.413 1.00 93.00 94 ALA A N 1
ATOM 741 C CA . ALA A 1 94 ? -13.932 7.424 15.828 1.00 93.00 94 ALA A CA 1
ATOM 742 C C . ALA A 1 94 ? -13.561 7.751 14.370 1.00 93.00 94 ALA A C 1
ATOM 744 O O . ALA A 1 94 ? -14.454 7.873 13.530 1.00 93.00 94 ALA A O 1
ATOM 745 N N . ALA A 1 95 ? -12.268 7.861 14.050 1.00 92.25 95 ALA A N 1
ATOM 746 C CA . ALA A 1 95 ? -11.795 8.105 12.688 1.00 92.25 95 ALA A CA 1
ATOM 747 C C . ALA A 1 95 ? -12.141 6.945 11.739 1.00 92.25 95 ALA A C 1
ATOM 749 O O . ALA A 1 95 ? -12.669 7.181 10.652 1.00 92.25 95 ALA A O 1
ATOM 750 N N . LEU A 1 96 ? -11.931 5.698 12.171 1.00 92.31 96 LEU A N 1
ATOM 751 C CA . LEU A 1 96 ? -12.296 4.509 11.396 1.00 92.31 96 LEU A CA 1
ATOM 752 C C . LEU A 1 96 ? -13.797 4.439 11.112 1.00 92.31 96 LEU A C 1
ATOM 754 O O . LEU A 1 96 ? -14.195 4.171 9.981 1.00 92.31 96 LEU A O 1
ATOM 758 N N . ARG A 1 97 ? -14.638 4.723 12.116 1.00 92.19 97 ARG A N 1
ATOM 759 C CA . ARG A 1 97 ? -16.100 4.739 11.944 1.00 92.19 97 ARG A CA 1
ATOM 760 C C . ARG A 1 97 ? -16.547 5.773 10.914 1.00 92.19 97 ARG A C 1
ATOM 762 O O . ARG A 1 97 ? -17.434 5.487 10.112 1.00 92.19 97 ARG A O 1
ATOM 769 N N . ARG A 1 98 ? -15.928 6.959 10.912 1.00 90.12 98 ARG A N 1
ATOM 770 C CA . ARG A 1 98 ? -16.215 8.004 9.916 1.00 90.12 98 ARG A CA 1
ATOM 771 C C . ARG A 1 98 ? -15.839 7.557 8.507 1.00 90.12 98 ARG A C 1
ATOM 773 O O . ARG A 1 98 ? -16.617 7.789 7.590 1.00 90.12 98 ARG A O 1
ATOM 780 N N . GLU A 1 99 ? -14.690 6.905 8.342 1.00 85.81 99 GLU A N 1
ATOM 781 C CA . GLU A 1 99 ? -14.233 6.448 7.026 1.00 85.81 99 GLU A CA 1
ATOM 782 C C . GLU A 1 99 ? -15.095 5.298 6.489 1.00 85.81 99 GLU A C 1
ATOM 784 O O . GLU A 1 99 ? -15.523 5.345 5.343 1.00 85.81 99 GLU A O 1
ATOM 789 N N . GLY A 1 100 ? -15.443 4.317 7.330 1.00 80.44 100 GLY A N 1
ATOM 790 C CA . GLY A 1 100 ? -16.307 3.198 6.931 1.00 80.44 100 GLY A CA 1
ATOM 791 C C . GLY A 1 100 ? -17.748 3.597 6.589 1.00 80.44 100 GLY A C 1
ATOM 792 O O . GLY A 1 100 ? -18.438 2.856 5.899 1.00 80.44 100 GLY A O 1
ATOM 793 N N . THR A 1 101 ? -18.197 4.771 7.044 1.00 75.38 101 THR A N 1
ATOM 794 C CA . THR A 1 101 ? -19.543 5.307 6.761 1.00 75.38 101 THR A CA 1
ATOM 795 C C . THR A 1 101 ? -19.542 6.281 5.575 1.00 75.38 101 THR A C 1
ATOM 797 O O . THR A 1 101 ? -20.603 6.721 5.132 1.00 75.38 101 THR A O 1
ATOM 800 N N . ARG A 1 102 ? -18.370 6.648 5.033 1.00 68.50 102 ARG A N 1
ATOM 801 C CA . ARG A 1 102 ? -18.300 7.547 3.878 1.00 68.50 102 ARG A CA 1
ATOM 802 C C . ARG A 1 102 ? -18.790 6.791 2.633 1.00 68.50 102 ARG A C 1
ATOM 804 O O . ARG A 1 102 ? -18.219 5.751 2.306 1.00 68.50 102 ARG A O 1
ATOM 811 N N . PRO A 1 103 ? -19.805 7.294 1.905 1.00 59.72 103 PRO A N 1
ATOM 812 C CA . PRO A 1 103 ? -20.193 6.685 0.640 1.00 59.72 103 PRO A CA 1
ATOM 813 C C . PRO A 1 103 ? -19.005 6.747 -0.325 1.00 59.72 103 PRO A C 1
ATOM 815 O O . PRO A 1 103 ? -18.335 7.780 -0.422 1.00 59.72 103 PRO A O 1
ATOM 818 N N . ALA A 1 104 ? -18.727 5.634 -1.011 1.00 56.78 104 ALA A N 1
ATOM 819 C CA . ALA A 1 104 ? -17.638 5.556 -1.978 1.00 56.78 104 ALA A CA 1
ATOM 820 C C . ALA A 1 104 ? -17.739 6.724 -2.977 1.00 56.78 104 ALA A C 1
ATOM 822 O O . ALA A 1 104 ? -18.849 7.051 -3.413 1.00 56.78 104 ALA A O 1
ATOM 823 N N . PRO A 1 105 ? -16.620 7.374 -3.349 1.00 57.03 105 PRO A N 1
ATOM 824 C CA . PRO A 1 105 ? -16.660 8.443 -4.331 1.00 57.03 105 PRO A CA 1
ATOM 825 C C . PRO A 1 105 ? -17.196 7.866 -5.641 1.00 57.03 105 PRO A C 1
ATOM 827 O O . PRO A 1 105 ? -16.533 7.066 -6.300 1.00 57.03 105 PRO A O 1
ATOM 830 N N . VAL A 1 106 ? -18.418 8.255 -6.009 1.00 54.75 106 VAL A N 1
ATOM 831 C CA . VAL A 1 106 ? -19.033 7.855 -7.274 1.00 54.75 106 VAL A CA 1
ATOM 832 C C . VAL A 1 106 ? -18.193 8.478 -8.383 1.00 54.75 106 VAL A C 1
ATOM 834 O O . VAL A 1 106 ? -18.276 9.677 -8.662 1.00 54.75 106 VAL A O 1
ATOM 837 N N . VAL A 1 107 ? -17.313 7.683 -8.989 1.00 57.72 107 VAL A N 1
ATOM 838 C CA . VAL A 1 107 ? -16.548 8.107 -10.158 1.00 57.72 107 VAL A C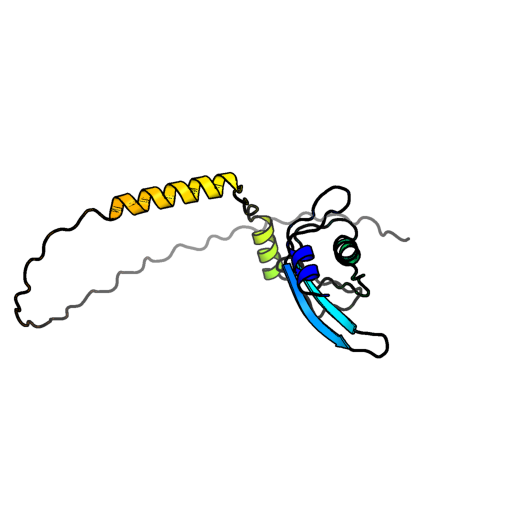A 1
ATOM 839 C C . VAL A 1 107 ? -17.537 8.311 -11.303 1.00 57.72 107 VAL A C 1
ATOM 841 O O . VAL A 1 107 ? -17.936 7.367 -11.977 1.00 57.72 107 VAL A O 1
ATOM 844 N N . LYS A 1 108 ? -17.990 9.560 -11.496 1.00 49.03 108 LYS A N 1
ATOM 845 C CA . LYS A 1 108 ? -18.854 9.935 -12.625 1.00 49.03 108 LYS A CA 1
ATOM 846 C C . LYS A 1 108 ? -18.227 9.397 -13.911 1.00 49.03 108 LYS A C 1
ATOM 848 O O . LYS A 1 108 ? -17.070 9.722 -14.202 1.00 49.03 108 LYS A O 1
ATOM 853 N N . SER A 1 109 ? -18.986 8.588 -14.651 1.00 62.97 109 SER A N 1
ATOM 854 C CA . SER A 1 109 ? -18.532 7.977 -15.899 1.00 62.97 109 SER A CA 1
ATOM 855 C C . SER A 1 109 ? -18.016 9.045 -16.869 1.00 62.97 109 SER A C 1
ATOM 857 O O . SER A 1 109 ? -18.454 10.200 -16.852 1.00 62.97 109 SER A O 1
ATOM 859 N N . ALA A 1 110 ? -17.075 8.673 -17.739 1.00 61.50 110 ALA A N 1
ATOM 860 C CA . ALA A 1 110 ? -16.528 9.589 -18.741 1.00 61.50 110 ALA A CA 1
ATOM 861 C C . ALA A 1 110 ? -17.628 10.214 -19.628 1.00 61.50 110 ALA A C 1
ATOM 863 O O . ALA A 1 110 ? -17.504 11.365 -20.044 1.00 61.50 110 ALA A O 1
ATOM 864 N N . ALA A 1 111 ? -18.730 9.489 -19.853 1.00 61.16 111 ALA A N 1
ATOM 865 C CA . ALA A 1 111 ? -19.922 9.994 -20.530 1.00 61.16 111 ALA A CA 1
ATOM 866 C C . ALA A 1 111 ? -20.614 11.120 -19.738 1.00 61.16 111 ALA A C 1
ATOM 868 O O . ALA A 1 111 ? -20.866 12.189 -20.291 1.00 61.16 111 ALA A O 1
ATOM 869 N N . ALA A 1 112 ? -20.830 10.936 -18.431 1.00 63.50 112 ALA A N 1
ATOM 870 C CA . ALA A 1 112 ? -21.426 11.958 -17.569 1.00 63.50 112 ALA A CA 1
ATOM 871 C C . ALA A 1 112 ? -20.562 13.231 -17.487 1.00 63.50 112 ALA A C 1
ATOM 873 O O . ALA A 1 112 ? -21.089 14.341 -17.504 1.00 63.50 112 ALA A O 1
ATOM 874 N N . ARG A 1 113 ? -19.228 13.088 -17.481 1.00 68.94 113 ARG A N 1
ATOM 875 C CA . ARG A 1 113 ? -18.301 14.236 -17.511 1.00 68.94 113 ARG A CA 1
ATOM 876 C C . ARG A 1 113 ? -18.365 15.020 -18.827 1.00 68.94 113 ARG A C 1
ATOM 878 O O . ARG A 1 113 ? -18.243 16.240 -18.795 1.00 68.94 113 ARG A O 1
ATOM 885 N N . ARG A 1 114 ? -18.567 14.346 -19.969 1.00 68.62 114 ARG A N 1
ATOM 886 C CA . ARG A 1 114 ? -18.711 15.002 -21.284 1.00 68.62 114 ARG A CA 1
ATOM 887 C C . ARG A 1 114 ? -20.000 15.810 -21.385 1.00 68.62 114 ARG A C 1
ATOM 889 O O . ARG A 1 114 ? -19.954 16.942 -21.852 1.00 68.62 114 ARG A O 1
ATOM 896 N N . ILE A 1 115 ? -21.114 15.260 -20.902 1.00 72.19 115 ILE A N 1
ATOM 897 C CA . ILE A 1 115 ? -22.408 15.958 -20.891 1.00 72.19 115 ILE A CA 1
ATOM 898 C C . ILE A 1 115 ? -22.320 17.214 -20.014 1.00 72.19 115 ILE A C 1
ATOM 900 O O . ILE A 1 115 ? -22.727 18.290 -20.437 1.00 72.19 115 ILE A O 1
ATOM 904 N N . GLU A 1 116 ? -21.708 17.108 -18.833 1.00 68.44 116 GLU A N 1
ATOM 905 C CA . GLU A 1 116 ? -21.548 18.233 -17.903 1.00 68.44 116 GLU A CA 1
ATOM 906 C C . GLU A 1 116 ? -20.579 19.322 -18.413 1.00 68.44 116 GLU A C 1
ATOM 908 O O . GLU A 1 116 ? -20.742 20.505 -18.113 1.00 68.44 116 GLU A O 1
ATOM 913 N N . ALA A 1 117 ? -19.564 18.941 -19.194 1.00 67.31 117 ALA A N 1
ATOM 914 C CA . ALA A 1 117 ? -18.675 19.893 -19.858 1.00 67.31 117 ALA A CA 1
ATOM 915 C C . ALA A 1 117 ? -19.384 20.620 -21.015 1.00 67.31 117 ALA A C 1
ATOM 917 O O . ALA A 1 117 ? -19.234 21.832 -21.158 1.00 67.31 117 ALA A O 1
ATOM 918 N N . ALA A 1 118 ? -20.20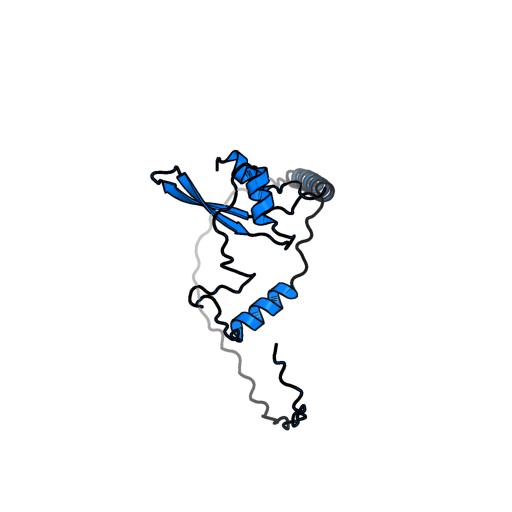1 19.906 -21.797 1.00 69.88 118 ALA A N 1
ATOM 919 C CA . ALA A 1 118 ? -20.970 20.482 -22.900 1.00 69.88 118 ALA A CA 1
ATOM 920 C C . ALA A 1 118 ? -22.054 21.466 -22.418 1.00 69.88 118 ALA A C 1
ATOM 922 O O . ALA A 1 118 ? -22.245 22.521 -23.027 1.00 69.88 118 ALA A O 1
ATOM 923 N N . THR A 1 119 ? -22.720 21.171 -21.295 1.00 70.62 119 THR A N 1
ATOM 924 C CA . THR A 1 119 ? -23.720 22.070 -20.688 1.00 70.62 119 THR A CA 1
ATOM 925 C C . THR A 1 119 ? -23.091 23.305 -20.037 1.00 70.62 119 THR A C 1
ATOM 927 O O . THR A 1 119 ? -23.678 24.389 -20.056 1.00 70.62 119 THR A O 1
ATOM 930 N N . ARG A 1 120 ? -21.858 23.205 -19.518 1.00 66.88 120 ARG A N 1
ATOM 931 C CA . ARG A 1 120 ? -21.123 24.373 -19.002 1.00 66.88 120 ARG A CA 1
ATOM 932 C C . ARG A 1 120 ? -20.756 25.369 -20.101 1.00 66.88 120 ARG A C 1
ATOM 934 O O . ARG A 1 120 ? -20.953 26.566 -19.900 1.00 66.88 120 ARG A O 1
ATOM 941 N N . SER A 1 121 ? -20.302 24.893 -21.260 1.00 63.09 121 SER A N 1
ATOM 942 C CA . SER A 1 121 ? -19.920 25.755 -22.389 1.00 63.09 121 SER A CA 1
ATOM 943 C C . SER A 1 121 ? -21.106 26.504 -23.011 1.00 63.09 121 SER A C 1
ATOM 945 O O . SER A 1 121 ? -20.968 27.667 -23.379 1.00 63.09 121 SER A O 1
ATOM 947 N N . THR A 1 122 ? -22.295 25.898 -23.060 1.00 62.34 122 THR A N 1
ATOM 948 C CA . THR A 1 122 ? -23.521 26.557 -23.557 1.00 62.34 122 THR A CA 1
ATOM 949 C C . THR A 1 122 ? -24.020 27.650 -22.605 1.00 62.34 122 THR A C 1
ATOM 951 O O . THR A 1 122 ? -24.432 28.719 -23.050 1.00 62.34 122 THR A O 1
ATOM 954 N N . SER A 1 123 ? -23.893 27.454 -21.288 1.00 58.94 123 SER A N 1
ATOM 955 C CA . SER A 1 123 ? -24.280 28.462 -20.283 1.00 58.94 123 SER A CA 1
ATOM 956 C C . SER A 1 123 ? -23.329 29.671 -20.166 1.00 58.94 123 SER A C 1
ATOM 958 O O . SER A 1 123 ? -23.681 30.674 -19.538 1.00 58.94 123 SER A O 1
ATOM 960 N N . ALA A 1 124 ? -22.119 29.578 -20.734 1.00 58.16 124 ALA A N 1
ATOM 961 C CA . ALA A 1 124 ? -21.133 30.662 -20.764 1.00 58.16 124 ALA A CA 1
ATOM 962 C C . ALA A 1 124 ? -21.382 31.646 -21.921 1.00 58.16 124 ALA A C 1
ATOM 964 O O . ALA A 1 124 ? -21.186 32.847 -21.753 1.00 58.16 124 ALA A O 1
ATOM 965 N N . VAL A 1 125 ? -21.895 31.162 -23.058 1.00 57.41 125 VAL A N 1
ATOM 966 C CA . VAL A 1 125 ? -22.242 32.000 -24.222 1.00 57.41 125 VAL A CA 1
ATOM 967 C C . VAL A 1 125 ? -23.450 32.903 -23.930 1.00 57.41 125 VAL A C 1
ATOM 969 O O . VAL A 1 125 ? -23.474 34.054 -24.355 1.00 57.41 125 VAL A O 1
ATOM 972 N N . ALA A 1 126 ? -24.411 32.445 -23.119 1.00 57.22 126 ALA A N 1
ATOM 973 C CA . ALA A 1 126 ? -25.615 33.217 -22.788 1.00 57.22 126 ALA A CA 1
ATOM 974 C C . ALA A 1 126 ? -25.381 34.424 -21.849 1.00 57.22 126 ALA A C 1
ATOM 976 O O . ALA A 1 126 ? -26.263 35.264 -21.707 1.00 57.22 126 ALA A O 1
ATOM 977 N N . ARG A 1 127 ? -24.212 34.532 -21.196 1.00 57.19 127 ARG A N 1
ATOM 978 C CA . ARG A 1 127 ? -23.903 35.616 -20.238 1.00 57.19 127 ARG A CA 1
ATOM 979 C C . ARG A 1 127 ? -23.157 36.811 -20.844 1.00 57.19 127 ARG A C 1
ATOM 981 O O . ARG A 1 127 ? -22.946 37.797 -20.148 1.00 57.19 127 ARG A O 1
ATOM 988 N N . SER A 1 128 ? -22.767 36.747 -22.118 1.00 57.28 128 SER A N 1
ATOM 989 C CA . SER A 1 128 ? -21.936 37.776 -22.763 1.00 57.28 128 SER A CA 1
ATOM 990 C C . SER A 1 128 ? -22.725 38.910 -23.444 1.00 57.28 128 SER A C 1
ATOM 992 O O . SER A 1 128 ? -22.102 39.835 -23.962 1.00 57.28 128 SER A O 1
ATOM 994 N N . THR A 1 129 ? -24.062 38.880 -23.472 1.00 58.91 129 THR A N 1
ATOM 995 C CA . THR A 1 129 ? -24.875 39.808 -24.290 1.00 58.91 129 THR A CA 1
ATOM 996 C C . THR A 1 129 ? -25.617 40.916 -23.532 1.00 58.91 129 THR A C 1
ATOM 998 O O . THR A 1 129 ? -26.373 41.653 -24.155 1.00 58.91 129 THR A O 1
ATOM 1001 N N . SER A 1 130 ? -25.380 41.138 -22.234 1.00 55.22 130 SER A N 1
ATOM 1002 C CA . SER A 1 130 ? -25.983 42.277 -21.513 1.00 55.22 130 SER A CA 1
ATOM 1003 C C . SER A 1 130 ? -24.957 43.368 -21.173 1.00 55.22 130 SER A C 1
ATOM 1005 O O . SER A 1 130 ? -24.376 43.372 -20.088 1.00 55.22 130 SER A O 1
ATOM 1007 N N . HIS A 1 131 ? -24.741 44.308 -22.095 1.00 51.56 131 HIS A N 1
ATOM 1008 C CA . HIS A 1 131 ? -24.067 45.590 -21.846 1.00 51.56 131 HIS A CA 1
ATOM 1009 C C . HIS A 1 131 ? -25.134 46.689 -21.675 1.00 51.56 131 HIS A C 1
ATOM 1011 O O . HIS A 1 131 ? -25.830 46.972 -22.649 1.00 51.56 131 HIS A O 1
ATOM 1017 N N . PRO A 1 132 ? -25.273 47.361 -20.516 1.00 51.88 132 PRO A N 1
ATOM 1018 C CA . PRO A 1 132 ? -25.893 48.678 -20.468 1.00 51.88 132 PRO A CA 1
ATOM 1019 C C . PRO A 1 132 ? -24.828 49.780 -20.610 1.00 51.88 132 PRO A C 1
ATOM 1021 O O . PRO A 1 132 ? -23.699 49.665 -20.129 1.00 51.88 132 PRO A O 1
ATOM 1024 N N . ALA A 1 133 ? -25.198 50.836 -21.332 1.00 48.78 133 ALA A N 1
ATOM 1025 C CA . ALA A 1 133 ? -24.350 51.954 -21.727 1.00 48.78 133 ALA A CA 1
ATOM 1026 C C . ALA A 1 133 ? -23.872 5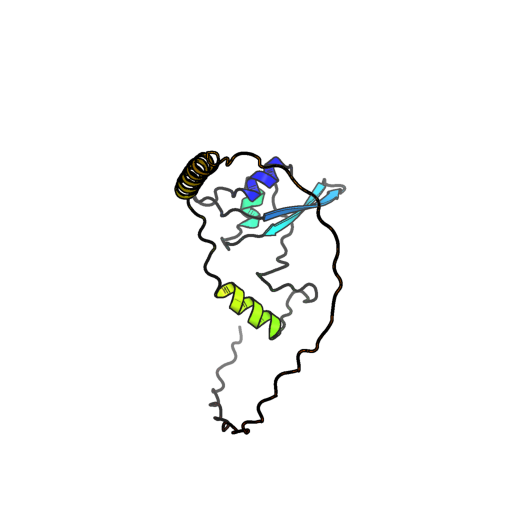2.828 -20.549 1.00 48.78 133 ALA A C 1
ATOM 1028 O O . ALA A 1 133 ? -24.534 52.965 -19.522 1.00 48.78 133 ALA A O 1
ATOM 1029 N N . ARG A 1 134 ? -22.697 53.441 -20.747 1.00 44.84 134 ARG A N 1
ATOM 1030 C CA . ARG A 1 134 ? -21.987 54.349 -19.833 1.00 44.84 134 ARG A CA 1
ATOM 1031 C C . ARG A 1 134 ? -22.798 55.611 -19.514 1.00 44.84 134 ARG A C 1
ATOM 1033 O O . ARG A 1 134 ? -23.197 56.324 -20.428 1.00 44.84 134 ARG A O 1
ATOM 1040 N N . GLY A 1 135 ? -22.905 55.940 -18.227 1.00 41.25 135 GLY A N 1
ATOM 1041 C CA . GLY A 1 135 ? -23.285 57.258 -17.716 1.00 41.25 135 GLY A CA 1
ATOM 1042 C C . GLY A 1 135 ? -22.182 57.798 -16.804 1.00 41.25 135 GLY A C 1
ATOM 1043 O O . GLY A 1 135 ? -21.666 57.083 -15.950 1.00 41.25 135 GLY A O 1
ATOM 1044 N N . THR A 1 136 ? -21.772 59.034 -17.053 1.00 53.50 136 THR A N 1
ATOM 1045 C CA . THR A 1 136 ? -20.604 59.733 -16.506 1.00 53.50 136 THR A CA 1
ATOM 1046 C C . THR A 1 136 ? -20.661 59.979 -14.995 1.00 53.50 136 THR A C 1
ATOM 1048 O O . THR A 1 136 ? -21.684 60.391 -14.456 1.00 53.50 136 THR A O 1
ATOM 1051 N N . SER A 1 137 ? -19.519 59.808 -14.330 1.00 45.34 137 SER A N 1
ATOM 1052 C CA . SER A 1 137 ? -19.272 60.128 -12.922 1.00 45.34 137 SER A CA 1
ATOM 1053 C C . SER A 1 137 ? -19.319 61.636 -12.652 1.00 45.34 137 SER A C 1
ATOM 1055 O O . SER A 1 137 ? -18.544 62.390 -13.245 1.00 45.34 137 SER A O 1
ATOM 1057 N N . HIS A 1 138 ? -20.159 62.063 -11.707 1.00 45.72 138 HIS A N 1
ATOM 1058 C CA . HIS A 1 138 ? -20.078 63.383 -11.084 1.00 45.72 138 HIS A CA 1
ATOM 1059 C C . HIS A 1 138 ? -19.731 63.248 -9.599 1.00 45.72 138 HIS A C 1
ATOM 1061 O O . HIS A 1 138 ? -20.297 62.439 -8.867 1.00 45.72 138 HIS A O 1
ATOM 1067 N N . VAL A 1 139 ? -18.735 64.034 -9.203 1.00 51.69 139 VAL A N 1
ATOM 1068 C CA . VAL A 1 139 ? -18.118 64.118 -7.880 1.00 51.69 139 VAL A CA 1
ATOM 1069 C C . VAL A 1 139 ? -19.046 64.871 -6.929 1.00 51.69 139 VAL A C 1
ATOM 1071 O O . VAL A 1 139 ? -19.472 65.975 -7.254 1.00 51.69 139 VAL A O 1
ATOM 1074 N N . ALA A 1 140 ? -19.285 64.353 -5.722 1.00 46.28 140 ALA A N 1
ATOM 1075 C CA . ALA A 1 140 ? -19.788 65.168 -4.619 1.00 46.28 140 ALA A CA 1
ATOM 1076 C C . ALA A 1 140 ? -19.312 64.644 -3.257 1.00 46.28 140 ALA A C 1
ATOM 1078 O O . ALA A 1 140 ? -19.125 63.452 -3.033 1.00 46.28 140 ALA A O 1
ATOM 1079 N N . ARG A 1 141 ? -19.026 65.611 -2.390 1.00 43.22 141 ARG A N 1
ATOM 1080 C CA . ARG A 1 141 ? -18.197 65.565 -1.184 1.00 43.22 141 ARG A CA 1
ATOM 1081 C C . ARG A 1 141 ? -18.928 65.038 0.060 1.00 43.22 141 ARG A C 1
ATOM 1083 O O . ARG A 1 141 ? -20.142 65.113 0.129 1.00 43.22 141 ARG A O 1
ATOM 1090 N N . LYS A 1 142 ? -18.093 64.651 1.044 1.00 48.78 142 LYS A N 1
ATOM 1091 C CA . LYS A 1 142 ? -18.189 64.785 2.522 1.00 48.78 142 LYS A CA 1
ATOM 1092 C C . LYS A 1 142 ? -19.567 64.632 3.183 1.00 48.78 142 LYS A C 1
ATOM 1094 O O . LYS A 1 142 ? -20.442 65.416 2.890 1.00 48.78 142 LYS A O 1
ATOM 1099 N N . HIS A 1 143 ? -19.647 63.798 4.227 1.00 47.06 143 HIS A N 1
ATOM 1100 C CA . HIS A 1 143 ? -20.125 64.132 5.591 1.00 47.06 143 HIS A CA 1
ATOM 1101 C C . HIS A 1 143 ? -19.921 62.887 6.491 1.00 47.06 143 HIS A C 1
ATOM 1103 O O . HIS A 1 143 ? -20.241 61.778 6.087 1.00 47.06 143 HIS A O 1
ATOM 1109 N N . VAL A 1 144 ? -19.053 62.963 7.509 1.00 50.84 144 VAL A N 1
ATOM 1110 C CA . VAL A 1 144 ? -19.357 63.146 8.951 1.00 50.84 144 VAL A CA 1
ATOM 1111 C C . VAL A 1 144 ? -20.196 62.005 9.554 1.00 50.84 144 VAL A C 1
ATOM 1113 O O . VAL A 1 144 ? -21.361 61.828 9.224 1.00 50.84 144 VAL A O 1
ATOM 1116 N N . ALA A 1 145 ? -19.568 61.254 10.468 1.00 50.25 145 ALA A N 1
ATOM 1117 C CA . ALA A 1 145 ? -20.179 60.226 11.317 1.00 50.25 145 ALA A CA 1
ATOM 1118 C C . ALA A 1 145 ? -21.210 60.824 12.298 1.00 50.25 145 ALA A C 1
ATOM 1120 O O . ALA A 1 145 ? -21.137 62.013 12.611 1.00 50.25 145 ALA A O 1
ATOM 1121 N N . PRO A 1 146 ? -22.084 59.995 12.897 1.00 54.75 146 PRO A N 1
ATOM 1122 C CA . PRO A 1 146 ? -21.754 59.622 14.274 1.00 54.75 146 PRO A CA 1
ATOM 1123 C C . PRO A 1 146 ? -22.044 58.164 14.658 1.00 54.75 146 PRO A C 1
ATOM 1125 O O . PRO A 1 146 ? -22.927 57.484 14.143 1.00 54.75 146 PRO A O 1
ATOM 1128 N N . ARG A 1 147 ? -21.262 57.728 15.649 1.00 50.16 147 ARG A N 1
ATOM 1129 C CA . ARG A 1 147 ? -21.445 56.532 16.475 1.00 50.16 147 ARG A CA 1
ATOM 1130 C C . ARG A 1 147 ? -22.782 56.625 17.209 1.00 50.16 147 ARG A C 1
ATOM 1132 O O . ARG A 1 147 ? -23.009 57.646 17.845 1.00 50.16 147 ARG A O 1
ATOM 1139 N N . THR A 1 148 ? -23.553 55.542 17.276 1.00 51.56 148 THR A N 1
ATOM 1140 C CA . THR A 1 148 ? -24.297 55.201 18.497 1.00 51.56 148 THR A CA 1
ATOM 1141 C C . THR A 1 148 ? -24.373 53.685 18.673 1.00 51.56 148 THR A C 1
ATOM 1143 O O . THR A 1 148 ? -24.343 52.902 17.728 1.00 51.56 148 THR A O 1
ATOM 1146 N N . SER A 1 149 ? -24.353 53.334 19.949 1.00 53.66 149 SER A N 1
ATOM 1147 C CA . SER A 1 149 ? -24.428 52.044 2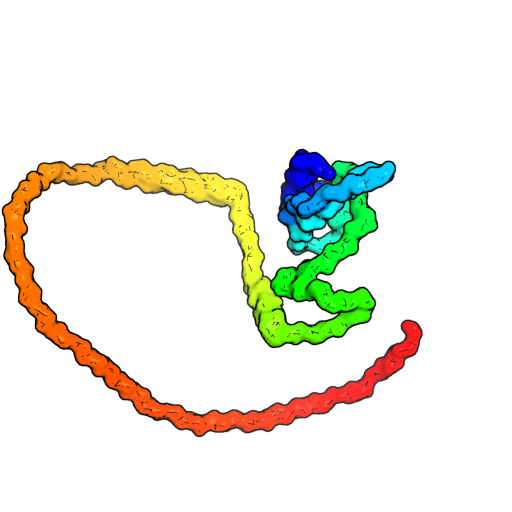0.622 1.00 53.66 149 SER A CA 1
ATOM 1148 C C . SER A 1 149 ? -25.453 51.058 20.068 1.00 53.66 149 SER A C 1
ATOM 1150 O O . SER A 1 149 ? -26.606 51.433 19.870 1.00 53.66 149 SER A O 1
ATOM 1152 N N . ASN A 1 150 ? -25.096 49.769 20.018 1.00 53.34 150 ASN A N 1
ATOM 1153 C CA . ASN A 1 150 ? -26.103 48.731 20.206 1.00 53.34 150 ASN A CA 1
ATOM 1154 C C . ASN A 1 150 ? -25.677 47.716 21.276 1.00 53.34 150 ASN A C 1
ATOM 1156 O O . ASN A 1 150 ? -24.526 47.292 21.359 1.00 53.34 150 ASN A O 1
ATOM 1160 N N . VAL A 1 151 ? -26.652 47.445 22.131 1.00 62.38 151 VAL A N 1
ATOM 1161 C CA . VAL A 1 151 ? -26.641 46.827 23.458 1.00 62.38 151 VAL A CA 1
ATOM 1162 C C . VAL A 1 151 ? -26.548 45.294 23.342 1.00 62.38 151 VAL A C 1
ATOM 1164 O O . VAL A 1 151 ? -27.065 44.734 22.373 1.00 62.38 151 VAL A O 1
ATOM 1167 N N . PRO A 1 152 ? -25.922 44.573 24.294 1.00 57.31 152 PRO A N 1
ATOM 1168 C CA . PRO A 1 152 ? -25.876 43.114 24.254 1.00 57.31 152 PRO A CA 1
ATOM 1169 C C . PRO A 1 152 ? -27.218 42.487 24.671 1.00 57.31 152 PRO A C 1
ATOM 1171 O O . PRO A 1 152 ? -27.832 42.889 25.657 1.00 57.31 152 PRO A O 1
ATOM 1174 N N . SER A 1 153 ? -27.654 41.474 23.917 1.00 64.06 153 SER A N 1
ATOM 1175 C CA . SER A 1 153 ? -28.864 40.682 24.190 1.00 64.06 153 SER A CA 1
ATOM 1176 C C . SER A 1 153 ? -28.724 39.785 25.437 1.00 64.06 153 SER A C 1
ATOM 1178 O O . SER A 1 153 ? -27.617 39.328 25.739 1.00 64.06 153 SER A O 1
ATOM 1180 N N . PRO A 1 154 ? -29.828 39.497 26.158 1.00 61.84 154 PRO A N 1
ATOM 1181 C CA . PRO A 1 154 ? -29.804 38.789 27.436 1.00 61.84 154 PRO A CA 1
ATOM 1182 C C . PRO A 1 154 ? -29.672 37.262 27.303 1.00 61.84 154 PRO A C 1
ATOM 1184 O O . PRO A 1 154 ? -30.156 36.637 26.361 1.00 61.84 154 PRO A O 1
ATOM 1187 N N . ARG A 1 155 ? -29.032 36.664 28.316 1.00 55.81 155 ARG A N 1
ATOM 1188 C CA . ARG A 1 155 ? -28.954 35.215 28.576 1.00 55.81 155 ARG A CA 1
ATOM 1189 C C . ARG A 1 155 ? -30.336 34.640 28.923 1.00 55.81 155 ARG A C 1
ATOM 1191 O O . ARG A 1 155 ? -31.042 35.276 29.703 1.00 55.81 155 ARG A O 1
ATOM 1198 N N . PRO A 1 156 ? -30.656 33.393 28.540 1.00 60.59 156 PRO A N 1
ATOM 1199 C CA . PRO A 1 156 ? -31.623 32.600 29.283 1.00 60.59 156 PRO A CA 1
ATOM 1200 C C . PRO A 1 156 ? -30.949 31.714 30.341 1.00 60.59 156 PRO A C 1
ATOM 1202 O O . PRO A 1 156 ? -29.858 31.170 30.156 1.00 60.59 156 PRO A O 1
ATOM 1205 N N . ALA A 1 157 ? -31.643 31.634 31.474 1.00 50.09 157 ALA A N 1
ATOM 1206 C CA . ALA A 1 157 ? -31.327 30.877 32.672 1.00 50.09 157 ALA A CA 1
ATOM 1207 C C . ALA A 1 157 ? -31.542 29.363 32.490 1.00 50.09 157 ALA A C 1
ATOM 1209 O O . ALA A 1 157 ? -32.052 28.896 31.475 1.00 50.09 157 ALA A O 1
ATOM 1210 N N . GLY A 1 158 ? -31.082 28.610 33.489 1.00 43.62 158 GLY A N 1
ATOM 1211 C CA . GLY A 1 158 ? -30.860 27.173 33.429 1.00 43.62 158 GLY A CA 1
ATOM 1212 C C . GLY A 1 158 ? -32.097 26.301 33.216 1.00 43.62 158 GLY A C 1
ATOM 1213 O O . GLY A 1 158 ? -33.231 26.678 33.492 1.00 43.62 158 GLY A O 1
ATOM 1214 N N . SER A 1 159 ? -31.826 25.061 32.814 1.00 55.25 159 SER A N 1
ATOM 1215 C CA . SER A 1 159 ? -32.687 23.931 33.137 1.00 55.25 159 SER A CA 1
ATOM 1216 C C . SER A 1 159 ? -31.838 22.786 33.675 1.00 55.25 159 SER A C 1
ATOM 1218 O O . SER A 1 159 ? -30.646 22.641 33.395 1.00 55.25 159 SER A O 1
ATOM 1220 N N . THR A 1 160 ? -32.465 22.072 34.585 1.00 53.34 160 THR A N 1
ATOM 1221 C CA . THR A 1 160 ? -31.895 21.255 35.633 1.00 53.34 160 THR A CA 1
ATOM 1222 C C . THR A 1 160 ? -31.539 19.845 35.175 1.00 53.34 160 THR A C 1
ATOM 1224 O O . THR A 1 160 ? -32.170 19.211 34.335 1.00 53.34 160 THR A O 1
ATOM 1227 N N . ARG A 1 161 ? -30.489 19.356 35.826 1.00 50.44 161 ARG A N 1
ATOM 1228 C CA . ARG A 1 161 ? -29.955 17.998 35.865 1.00 50.44 161 ARG A CA 1
ATOM 1229 C C . ARG A 1 161 ? -31.048 16.964 36.189 1.00 50.44 161 ARG A C 1
ATOM 1231 O O . ARG A 1 161 ? -31.575 16.984 37.295 1.00 50.44 161 ARG A O 1
ATOM 1238 N N . THR A 1 162 ? -31.290 16.006 35.291 1.00 57.12 162 THR A N 1
ATOM 1239 C CA . THR A 1 162 ? -31.945 14.727 35.634 1.00 57.12 162 THR A CA 1
ATOM 1240 C C . THR A 1 162 ? -31.015 13.573 35.271 1.00 57.12 162 THR A C 1
ATOM 1242 O O . THR A 1 162 ? -30.610 13.407 34.122 1.00 57.12 162 THR A O 1
ATOM 1245 N N . ALA A 1 163 ? -30.624 12.817 36.295 1.00 54.38 163 ALA A N 1
ATOM 1246 C CA . ALA A 1 163 ? -29.738 11.666 36.217 1.00 54.38 163 ALA A CA 1
ATOM 1247 C C . ALA A 1 163 ? -30.429 10.475 35.526 1.00 54.38 163 ALA A C 1
ATOM 1249 O O . ALA A 1 163 ? -31.586 10.177 35.815 1.00 54.38 163 ALA A O 1
ATOM 1250 N N . ARG A 1 164 ? -29.714 9.768 34.639 1.00 56.44 164 ARG A N 1
ATOM 1251 C CA . ARG A 1 164 ? -30.139 8.463 34.099 1.00 56.44 164 ARG A CA 1
ATOM 1252 C C . ARG A 1 164 ? -29.626 7.336 35.008 1.00 56.44 164 ARG A C 1
ATOM 1254 O O . ARG A 1 164 ? -28.455 7.379 35.386 1.00 56.44 164 ARG A O 1
ATOM 1261 N N . PRO A 1 165 ? -30.446 6.322 35.327 1.00 61.88 165 PRO A N 1
ATOM 1262 C CA . PRO A 1 165 ? -30.008 5.169 36.105 1.00 61.88 165 PRO A CA 1
ATOM 1263 C C . PRO A 1 165 ? -29.109 4.234 35.282 1.00 61.88 165 PRO A C 1
ATOM 1265 O O . PRO A 1 165 ? -29.313 4.029 34.085 1.00 61.88 165 PRO A O 1
ATOM 1268 N N . ALA A 1 166 ? -28.114 3.655 35.954 1.00 59.25 166 ALA A N 1
ATOM 1269 C CA . ALA A 1 166 ? -27.196 2.666 35.407 1.00 59.25 166 ALA A CA 1
ATOM 1270 C C . ALA A 1 166 ? -27.907 1.318 35.204 1.00 59.25 166 ALA A C 1
ATOM 1272 O O . ALA A 1 166 ? -28.298 0.659 36.167 1.00 59.25 166 ALA A O 1
ATOM 1273 N N . THR A 1 167 ? -28.045 0.876 33.953 1.00 57.72 167 THR A N 1
ATOM 1274 C CA . THR A 1 167 ? -28.462 -0.496 33.646 1.00 57.72 167 THR A CA 1
ATOM 1275 C C . THR A 1 167 ? -27.231 -1.397 33.593 1.00 57.72 167 THR A C 1
ATOM 1277 O O . THR A 1 167 ? -26.323 -1.227 32.782 1.00 57.72 167 THR A O 1
ATOM 1280 N N . ARG A 1 168 ? -27.210 -2.342 34.528 1.00 54.78 168 ARG A N 1
ATOM 1281 C CA . ARG A 1 168 ? -26.196 -3.363 34.790 1.00 54.78 168 ARG A CA 1
ATOM 1282 C C . ARG A 1 168 ? -26.009 -4.290 33.579 1.00 54.78 168 ARG A C 1
ATOM 1284 O O . ARG A 1 168 ? -26.965 -4.897 33.106 1.00 54.78 168 ARG A O 1
ATOM 1291 N N . ALA A 1 169 ? -24.769 -4.410 33.105 1.00 64.50 169 ALA A N 1
ATOM 1292 C CA . ALA A 1 169 ? -24.382 -5.318 32.028 1.00 64.50 169 ALA A CA 1
ATOM 1293 C C . ALA A 1 169 ? -24.545 -6.802 32.437 1.00 64.50 169 ALA A C 1
ATOM 1295 O O . ALA A 1 169 ? -24.224 -7.154 33.579 1.00 64.50 169 ALA A O 1
ATOM 1296 N N . PRO A 1 170 ? -24.988 -7.697 31.534 1.00 65.38 170 PRO A N 1
ATOM 1297 C CA . PRO A 1 170 ? -24.974 -9.132 31.789 1.00 65.38 170 PRO A CA 1
ATOM 1298 C C . PRO A 1 170 ? -23.549 -9.696 31.693 1.00 65.38 170 PRO A C 1
ATOM 1300 O O . PRO A 1 170 ? -22.812 -9.443 30.739 1.00 65.38 170 PRO A O 1
ATOM 1303 N N . ARG A 1 171 ? -23.173 -10.498 32.696 1.00 59.56 171 ARG A N 1
ATOM 1304 C CA . ARG A 1 171 ? -21.947 -11.305 32.710 1.00 59.56 171 ARG A CA 1
ATOM 1305 C C . ARG A 1 171 ? -22.023 -12.351 31.596 1.00 59.56 171 ARG A C 1
ATOM 1307 O O . ARG A 1 171 ? -22.956 -13.149 31.578 1.00 59.56 171 ARG A O 1
ATOM 1314 N N . ARG A 1 172 ? -21.037 -12.370 30.695 1.00 58.44 172 ARG A N 1
ATOM 1315 C CA . ARG A 1 172 ? -20.858 -13.456 29.721 1.00 58.44 172 ARG A CA 1
ATOM 1316 C C . ARG A 1 172 ? -19.911 -14.525 30.290 1.00 58.44 172 ARG A C 1
ATOM 1318 O O . ARG A 1 172 ? -18.916 -14.158 30.914 1.00 58.44 172 ARG A O 1
ATOM 1325 N N . PRO A 1 173 ? -20.227 -15.818 30.112 1.00 63.31 173 PRO A N 1
ATOM 1326 C CA . PRO A 1 173 ? -19.512 -16.920 30.743 1.00 63.31 173 PRO A CA 1
ATOM 1327 C C . PRO A 1 173 ? -18.165 -17.217 30.073 1.00 63.31 173 PRO A C 1
ATOM 1329 O O . PRO A 1 173 ? -17.970 -16.999 28.878 1.00 63.31 173 PRO A O 1
ATOM 1332 N N . SER A 1 174 ? -17.253 -17.752 30.881 1.00 62.06 174 SER A N 1
ATOM 1333 C CA . SER A 1 174 ? -15.972 -18.347 30.501 1.00 62.06 174 SER A CA 1
ATOM 1334 C C . SER A 1 174 ? -16.158 -19.561 29.580 1.00 62.06 174 SER A C 1
ATOM 1336 O O . SER A 1 174 ? -16.875 -20.493 29.940 1.00 62.06 174 SER A O 1
ATOM 1338 N N . GLY A 1 175 ? -15.468 -19.573 28.435 1.00 58.72 175 GLY A N 1
ATOM 1339 C CA . GLY A 1 175 ? -15.392 -20.690 27.480 1.00 58.72 175 GLY A CA 1
ATOM 1340 C C . GLY A 1 175 ? -14.007 -20.764 26.810 1.00 58.72 175 GLY A C 1
ATOM 1341 O O . GLY A 1 175 ? -13.254 -19.798 26.903 1.00 58.72 175 GLY A O 1
ATOM 1342 N N . PRO A 1 176 ? -13.623 -21.912 26.219 1.00 61.00 176 PRO A N 1
ATOM 1343 C CA . PRO A 1 176 ? -12.402 -22.633 26.596 1.00 61.00 176 PRO A CA 1
ATOM 1344 C C . PRO A 1 176 ? -11.096 -22.183 25.923 1.00 61.00 176 PRO A C 1
ATOM 1346 O O . PRO A 1 176 ? -11.065 -21.673 24.806 1.00 61.00 176 PRO A O 1
ATOM 1349 N N . ARG A 1 177 ? -9.997 -22.455 26.644 1.00 54.69 177 ARG A N 1
ATOM 1350 C CA . ARG A 1 177 ? -8.599 -22.366 26.199 1.00 54.69 177 ARG A CA 1
ATOM 1351 C C . ARG A 1 177 ? -8.346 -23.339 25.046 1.00 54.69 177 ARG A C 1
ATOM 1353 O O . ARG A 1 177 ? -8.471 -24.546 25.237 1.00 54.69 177 ARG A O 1
ATOM 1360 N N . TRP A 1 178 ? -7.895 -22.823 23.909 1.00 48.81 178 TRP A N 1
ATOM 1361 C CA . TRP A 1 178 ? -7.314 -23.633 22.842 1.00 48.81 178 TRP A CA 1
ATOM 1362 C C . TRP A 1 178 ? -5.811 -23.806 23.101 1.00 48.81 178 TRP A C 1
ATOM 1364 O O . TRP A 1 178 ? -5.079 -22.826 23.235 1.00 48.81 178 TRP A O 1
ATOM 1374 N N . ARG A 1 179 ? -5.376 -25.064 23.238 1.00 47.38 179 ARG A N 1
ATOM 1375 C CA . ARG A 1 179 ? -3.983 -25.502 23.064 1.00 47.38 179 ARG A CA 1
ATOM 1376 C C . ARG A 1 179 ? -3.863 -26.067 21.647 1.00 47.38 179 ARG A C 1
ATOM 1378 O O . ARG A 1 179 ? -4.776 -26.777 21.228 1.00 47.38 179 ARG A O 1
ATOM 1385 N N . GLY A 1 180 ? -2.746 -25.798 20.977 1.00 50.97 180 GLY A N 1
ATOM 1386 C CA . GLY A 1 180 ? -2.412 -26.316 19.649 1.00 50.97 180 GLY A CA 1
ATOM 1387 C C . GLY A 1 180 ? -1.655 -25.278 18.856 1.00 50.97 180 GLY A C 1
ATOM 1388 O O . GLY A 1 180 ? -2.338 -24.497 18.165 1.00 50.97 180 GLY A O 1
#

pLDDT: mean 76.77, std 18.52, range [41.25, 96.62]

Sequence (180 aa):
PDDRALERLRKGIALDGDRTAPATVDLYKVIEGPRGSDSILSMVIYEGRNRQIRRMCEAVGHPVSRLKRVRIGPIQDDHIRPGEFRDLSDKEVAALRREGTRPAPVVKSAAARRIEAATRSTSAVARSTSHPARGTSHVARKHVAPRTSNVPSPRPAGSTRTARPATRAPRRPSGPRWRG

Radius of gyration: 31.3 Å; chains: 1; bounding box: 60×92×60 Å